Protein AF-A0A956TR78-F1 (afdb_monomer_lite)

Structure (mmCIF, N/CA/C/O backbone):
data_AF-A0A956TR78-F1
#
_entry.id   AF-A0A956TR78-F1
#
loop_
_atom_site.group_PDB
_atom_site.id
_atom_site.type_symbol
_atom_site.label_atom_id
_atom_site.label_alt_id
_atom_site.label_comp_id
_atom_site.label_asym_id
_atom_site.label_entity_id
_atom_site.label_seq_id
_atom_site.pdbx_PDB_ins_code
_atom_site.Cartn_x
_atom_site.Cartn_y
_atom_site.Cartn_z
_atom_site.occupancy
_atom_site.B_iso_or_equiv
_atom_site.auth_seq_id
_atom_site.auth_comp_id
_atom_site.auth_asym_id
_atom_site.auth_atom_id
_atom_site.pdbx_PDB_model_num
ATOM 1 N N . MET A 1 1 ? -18.959 -2.676 36.417 1.00 59.97 1 MET A N 1
ATOM 2 C CA . MET A 1 1 ? -19.472 -1.689 35.428 1.00 59.97 1 MET A CA 1
ATOM 3 C C . MET A 1 1 ? -18.372 -0.998 34.610 1.00 59.97 1 MET A C 1
ATOM 5 O O . MET A 1 1 ? -18.614 -0.745 33.436 1.00 59.97 1 MET A O 1
ATOM 9 N N . LEU A 1 2 ? -17.194 -0.691 35.175 1.00 63.00 2 LEU A N 1
ATOM 10 C CA . LEU A 1 2 ? -16.089 -0.029 34.453 1.00 63.00 2 LEU A CA 1
ATOM 11 C C . LEU A 1 2 ? -15.421 -0.924 33.387 1.00 63.00 2 LEU A C 1
ATOM 13 O O . LEU A 1 2 ? -15.267 -0.478 32.255 1.00 63.00 2 LEU A O 1
ATOM 17 N N . GLU A 1 3 ? -15.159 -2.201 33.689 1.00 69.31 3 GLU A N 1
ATOM 18 C CA . GLU A 1 3 ? -14.567 -3.161 32.729 1.00 69.31 3 GLU A CA 1
ATOM 19 C C . GLU A 1 3 ? -15.401 -3.336 31.450 1.00 69.31 3 GLU A C 1
ATOM 21 O O . GLU A 1 3 ? -14.857 -3.433 30.354 1.00 69.31 3 GLU A O 1
ATOM 26 N N . ASN A 1 4 ? -16.733 -3.282 31.562 1.00 82.69 4 ASN A N 1
ATOM 27 C CA . ASN A 1 4 ? -17.630 -3.379 30.407 1.00 82.69 4 ASN A CA 1
ATOM 28 C C . ASN A 1 4 ? -17.493 -2.149 29.483 1.00 82.69 4 ASN A C 1
ATOM 30 O O . ASN A 1 4 ? -17.451 -2.274 28.263 1.00 82.69 4 ASN A O 1
ATOM 34 N N . LYS A 1 5 ? -17.336 -0.942 30.050 1.00 84.56 5 LYS A N 1
ATOM 35 C CA . LYS A 1 5 ? -17.140 0.285 29.256 1.00 84.56 5 LYS A CA 1
ATOM 36 C C . LYS A 1 5 ? -15.792 0.297 28.539 1.00 84.56 5 LYS A C 1
ATOM 38 O O . LYS A 1 5 ? -15.740 0.670 27.368 1.00 84.56 5 LYS A O 1
ATOM 43 N N . GLU A 1 6 ? -14.721 -0.116 29.213 1.00 88.31 6 GLU A N 1
ATOM 44 C CA . GLU A 1 6 ? -13.397 -0.205 28.589 1.00 88.31 6 GLU A CA 1
ATOM 45 C C . GLU A 1 6 ? -13.379 -1.201 27.432 1.00 88.31 6 GLU A C 1
ATOM 47 O O . GLU A 1 6 ? -12.835 -0.904 26.365 1.00 88.31 6 GLU A O 1
ATOM 52 N N . GLN A 1 7 ? -14.014 -2.358 27.620 1.00 88.19 7 GLN A N 1
ATOM 53 C CA . GLN A 1 7 ? -14.110 -3.377 26.585 1.00 88.19 7 GLN A CA 1
ATOM 54 C C . GLN A 1 7 ? -14.875 -2.859 25.358 1.00 88.19 7 GLN A C 1
ATOM 56 O O . GLN A 1 7 ? -14.385 -2.967 24.232 1.00 88.19 7 GLN A O 1
ATOM 61 N N . ILE A 1 8 ? -16.005 -2.176 25.572 1.00 87.31 8 ILE A N 1
ATOM 62 C CA . ILE A 1 8 ? -16.785 -1.543 24.498 1.00 87.31 8 ILE A CA 1
ATOM 63 C C . ILE A 1 8 ? -15.944 -0.515 23.722 1.00 87.31 8 ILE A C 1
ATOM 65 O O . ILE A 1 8 ? -16.031 -0.439 22.493 1.00 87.31 8 ILE A O 1
ATOM 69 N N . ILE A 1 9 ? -15.125 0.291 24.405 1.00 90.44 9 ILE A N 1
ATOM 70 C CA . ILE A 1 9 ? -14.262 1.286 23.747 1.00 90.44 9 ILE A CA 1
ATOM 71 C C . ILE A 1 9 ? -13.189 0.597 22.903 1.00 90.44 9 ILE A C 1
ATOM 73 O O . ILE A 1 9 ? -13.014 0.958 21.736 1.00 90.44 9 ILE A O 1
ATOM 77 N N . LYS A 1 10 ? -12.506 -0.410 23.457 1.00 91.00 10 LYS A N 1
ATOM 78 C CA . LYS A 1 10 ? -11.483 -1.183 22.737 1.00 91.00 10 LYS A CA 1
ATOM 79 C C . LYS A 1 10 ? -12.060 -1.826 21.478 1.00 91.00 10 LYS A C 1
ATOM 81 O O . LYS A 1 10 ? -11.452 -1.751 20.411 1.00 91.00 10 LYS A O 1
ATOM 86 N N . GLU A 1 11 ? -13.259 -2.390 21.567 1.00 90.38 11 GLU A N 1
ATOM 87 C CA . GLU A 1 11 ? -13.940 -2.998 20.423 1.00 90.38 11 GLU A CA 1
ATOM 88 C C . GLU A 1 11 ? -14.313 -1.972 19.351 1.00 90.38 11 GLU A C 1
ATOM 90 O O . GLU A 1 11 ? -14.067 -2.205 18.163 1.00 90.38 11 GLU A O 1
ATOM 95 N N . LYS A 1 12 ? -14.845 -0.809 19.745 1.00 89.19 12 LYS A N 1
ATOM 96 C CA . LYS A 1 12 ? -15.147 0.283 18.806 1.00 89.19 12 LYS A CA 1
ATOM 97 C C . LYS A 1 12 ? -13.891 0.805 18.110 1.00 89.19 12 LYS A C 1
ATOM 99 O O . LYS A 1 12 ? -13.907 0.973 16.892 1.00 89.19 12 LYS A O 1
ATOM 104 N N . GLN A 1 13 ? -12.795 1.003 18.843 1.00 92.25 13 GLN A N 1
ATOM 105 C CA . GLN A 1 13 ? -11.513 1.408 18.260 1.00 92.25 13 GLN A CA 1
ATOM 106 C C . GLN A 1 13 ? -10.968 0.347 17.302 1.00 92.25 13 GLN A C 1
ATOM 108 O O . GLN A 1 13 ? -10.538 0.676 16.199 1.00 92.25 13 GLN A O 1
ATOM 113 N N . ALA A 1 14 ? -11.038 -0.932 17.672 1.00 91.75 14 ALA A N 1
ATOM 114 C CA . ALA A 1 14 ? -10.599 -2.016 16.804 1.00 91.75 14 ALA A CA 1
ATOM 115 C C . ALA A 1 14 ? -11.418 -2.069 15.504 1.00 91.75 14 ALA A C 1
ATOM 117 O O . ALA A 1 14 ? -10.843 -2.262 14.433 1.00 91.75 14 ALA A O 1
ATOM 118 N N . ARG A 1 15 ? -12.740 -1.858 15.570 1.00 92.50 15 ARG A N 1
ATOM 119 C CA . ARG A 1 15 ? -13.599 -1.751 14.378 1.00 92.50 15 ARG A CA 1
ATOM 120 C C . ARG A 1 15 ? -13.218 -0.553 13.511 1.00 92.50 15 ARG A C 1
ATOM 122 O O . ARG A 1 15 ? -13.063 -0.719 12.308 1.00 92.50 15 ARG A O 1
ATOM 129 N N . LEU A 1 16 ? -12.991 0.613 14.113 1.00 92.69 16 LEU A N 1
ATOM 130 C CA . LEU A 1 16 ? -12.549 1.811 13.396 1.00 92.69 16 LEU A CA 1
ATOM 131 C C . LEU A 1 16 ? -11.215 1.583 12.669 1.00 92.69 16 LEU A C 1
ATOM 133 O O . LEU A 1 16 ? -11.079 1.901 11.490 1.00 92.69 16 LEU A O 1
ATOM 137 N N . VAL A 1 17 ? -10.237 0.974 13.345 1.00 91.81 17 VAL A N 1
ATOM 138 C CA . VAL A 1 17 ? -8.937 0.635 12.747 1.00 91.81 17 VAL A CA 1
ATOM 139 C C . VAL A 1 17 ? -9.111 -0.327 11.573 1.00 91.81 17 VAL A C 1
ATOM 141 O O . VAL A 1 17 ? -8.447 -0.176 10.549 1.00 91.81 17 VAL A O 1
ATOM 144 N N . ARG A 1 18 ? -10.013 -1.307 11.676 1.00 90.94 18 ARG A N 1
ATOM 145 C CA . ARG A 1 18 ? -10.289 -2.217 10.561 1.00 90.94 18 ARG A CA 1
ATOM 146 C C . ARG A 1 18 ? -11.003 -1.528 9.397 1.00 90.94 18 ARG A C 1
ATOM 148 O O . ARG A 1 18 ? -10.616 -1.783 8.259 1.00 90.94 18 ARG A O 1
ATOM 155 N N . ALA A 1 19 ? -11.942 -0.619 9.653 1.00 90.69 19 ALA A N 1
ATOM 156 C CA . ALA A 1 19 ? -12.564 0.194 8.608 1.00 90.69 19 ALA A CA 1
ATOM 157 C C . ALA A 1 19 ? -11.511 1.016 7.841 1.00 90.69 19 ALA A C 1
ATOM 159 O O . ALA A 1 19 ? -11.426 0.952 6.615 1.00 90.69 19 ALA A O 1
ATOM 160 N N . LEU A 1 20 ? -10.598 1.676 8.561 1.00 90.31 20 LEU A N 1
ATOM 161 C CA . LEU A 1 20 ? -9.520 2.472 7.963 1.00 90.31 20 LEU A CA 1
ATOM 162 C C . LEU A 1 20 ? -8.484 1.634 7.196 1.00 90.31 20 LEU A C 1
ATOM 164 O O . LEU A 1 20 ? -8.011 2.037 6.135 1.00 90.31 20 LEU A O 1
ATOM 168 N N . LEU A 1 21 ? -8.079 0.482 7.731 1.00 87.81 21 LEU A N 1
ATOM 169 C CA . LEU A 1 21 ? -6.957 -0.273 7.166 1.00 87.81 21 LEU A CA 1
ATOM 170 C C . LEU A 1 21 ? -7.381 -1.333 6.161 1.00 87.81 21 LEU A C 1
ATOM 172 O O . LEU A 1 21 ? -6.666 -1.564 5.190 1.00 87.81 21 LEU A O 1
ATOM 176 N N . LYS A 1 22 ? -8.516 -1.989 6.391 1.00 86.12 22 LYS A N 1
ATOM 177 C CA . LYS A 1 22 ? -8.995 -3.118 5.584 1.00 86.12 22 LYS A CA 1
ATOM 178 C C . LYS A 1 22 ? -10.204 -2.768 4.728 1.00 86.12 22 LYS A C 1
ATOM 180 O O . LYS A 1 22 ? -10.558 -3.557 3.862 1.00 86.12 22 LYS A O 1
ATOM 185 N N . GLY A 1 23 ? -10.817 -1.608 4.959 1.00 86.06 23 GLY A N 1
ATOM 186 C CA . GLY A 1 23 ? -12.066 -1.249 4.305 1.00 86.06 23 GLY A CA 1
ATOM 187 C C . GLY A 1 23 ? -13.265 -2.047 4.778 1.00 86.06 23 GLY A C 1
ATOM 188 O O . GLY A 1 23 ? -14.167 -2.285 3.986 1.00 86.06 23 GLY A O 1
ATOM 189 N N . GLU A 1 24 ? -13.243 -2.489 6.036 1.00 90.00 24 GLU A N 1
ATOM 190 C CA . GLU A 1 24 ? -14.443 -3.012 6.692 1.00 90.00 24 GLU A CA 1
ATOM 191 C C . GLU A 1 24 ? -15.491 -1.898 6.874 1.00 90.00 24 GLU A C 1
ATOM 193 O O . GLU A 1 24 ? -15.191 -0.713 6.728 1.00 90.00 24 GLU A O 1
ATOM 198 N N . GLU A 1 25 ? -16.719 -2.295 7.202 1.00 90.88 25 GLU A N 1
ATOM 199 C CA . GLU A 1 25 ? -17.840 -1.383 7.434 1.00 90.88 25 GLU A CA 1
ATOM 200 C C . GLU A 1 25 ? -17.520 -0.330 8.508 1.00 90.88 25 GLU A C 1
ATOM 202 O O . GLU A 1 25 ? -16.954 -0.635 9.570 1.00 90.88 25 GLU A O 1
ATOM 207 N N . THR A 1 26 ? -17.921 0.913 8.247 1.00 91.19 26 THR A N 1
ATOM 208 C CA . THR A 1 26 ? -17.793 2.016 9.195 1.00 91.19 26 THR A CA 1
ATOM 209 C C . THR A 1 26 ? -18.580 1.722 10.475 1.00 91.19 26 THR A C 1
ATOM 211 O O . THR A 1 26 ? -19.757 1.356 10.431 1.00 91.19 26 THR A O 1
ATOM 214 N N . PRO A 1 27 ? -17.971 1.869 11.664 1.00 91.31 27 PRO A N 1
ATOM 215 C CA . PRO A 1 27 ? -18.697 1.664 12.909 1.00 91.31 27 PRO A CA 1
ATOM 216 C C . PRO A 1 27 ? -19.811 2.705 13.078 1.00 91.31 27 PRO A C 1
ATOM 218 O O . PRO A 1 27 ? -19.618 3.885 12.797 1.00 91.31 27 PRO A O 1
ATOM 221 N N . LYS A 1 28 ? -20.955 2.290 13.635 1.00 90.00 28 LYS A N 1
ATOM 222 C CA . LYS A 1 28 ? -22.078 3.193 13.938 1.00 90.00 28 LYS A CA 1
ATOM 223 C C . LYS A 1 28 ? -21.612 4.433 14.716 1.00 90.00 28 LYS A C 1
ATOM 225 O O . LYS A 1 28 ? -20.957 4.301 15.753 1.00 90.00 28 LYS A O 1
ATOM 230 N N . GLY A 1 29 ? -22.027 5.610 14.249 1.00 90.38 29 GLY A N 1
ATOM 231 C CA . GLY A 1 29 ? -21.691 6.905 14.851 1.00 90.38 29 GLY A CA 1
ATOM 232 C C . GLY A 1 29 ? -20.431 7.565 14.284 1.00 90.38 29 GLY A C 1
ATOM 233 O O . GLY A 1 29 ? -20.066 8.635 14.759 1.00 90.38 29 GLY A O 1
ATOM 234 N N . PHE A 1 30 ? -19.783 6.953 13.291 1.00 91.19 30 PHE A N 1
ATOM 235 C CA . PHE A 1 30 ? -18.741 7.581 12.481 1.00 91.19 30 PHE A CA 1
ATOM 236 C C . PHE A 1 30 ? -19.300 7.955 11.105 1.00 91.19 30 PHE A C 1
ATOM 238 O O . PHE A 1 30 ? -20.217 7.305 10.611 1.00 91.19 30 PHE A O 1
ATOM 245 N N . ASP A 1 31 ? -18.749 9.013 10.514 1.00 94.19 31 ASP A N 1
ATOM 246 C CA . ASP A 1 31 ? -19.099 9.477 9.171 1.00 94.19 31 ASP A CA 1
ATOM 247 C C . ASP A 1 31 ? -18.316 8.692 8.109 1.00 94.19 31 ASP A C 1
ATOM 249 O O . ASP A 1 31 ? -17.082 8.725 8.089 1.00 94.19 31 ASP A O 1
ATOM 253 N N . ASP A 1 32 ? -19.040 8.017 7.216 1.00 93.62 32 ASP A N 1
ATOM 254 C CA . ASP A 1 32 ? -18.484 7.251 6.097 1.00 93.62 32 ASP A CA 1
ATOM 255 C C . ASP A 1 32 ? -17.560 8.098 5.218 1.00 93.62 32 ASP A C 1
ATOM 257 O O . ASP A 1 32 ? -16.457 7.668 4.869 1.00 93.62 32 ASP A O 1
ATOM 261 N N . SER A 1 33 ? -17.958 9.340 4.927 1.00 94.25 33 SER A N 1
ATOM 262 C CA . SER A 1 33 ? -17.193 10.234 4.052 1.00 94.25 33 SER A CA 1
ATOM 263 C C . SER A 1 33 ? -15.845 10.598 4.676 1.00 94.25 33 SER A C 1
ATOM 265 O O . SER A 1 33 ? -14.810 10.604 4.001 1.00 94.25 33 SER A O 1
ATOM 267 N N . ALA A 1 34 ? -15.831 10.850 5.987 1.00 94.25 34 ALA A N 1
ATOM 268 C CA . ALA A 1 34 ? -14.610 11.122 6.737 1.00 94.25 34 ALA A CA 1
ATOM 269 C C . ALA A 1 34 ? -13.675 9.900 6.790 1.00 94.25 34 ALA A C 1
ATOM 271 O O . ALA A 1 34 ? -12.455 10.048 6.647 1.00 94.25 34 ALA A O 1
ATOM 272 N N . ILE A 1 35 ? -14.221 8.690 6.955 1.00 93.38 35 ILE A N 1
ATOM 273 C CA . ILE A 1 35 ? -13.435 7.448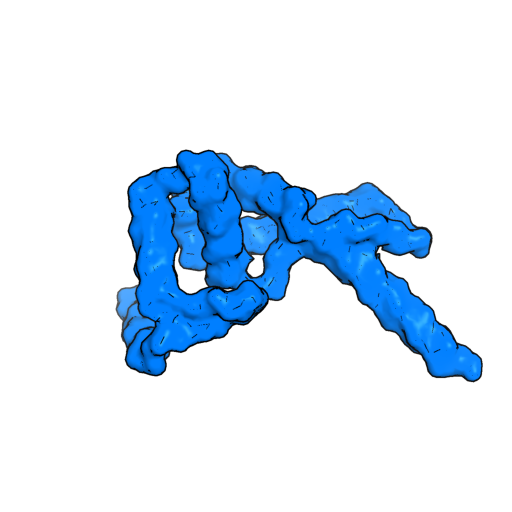 6.926 1.00 93.38 35 ILE A CA 1
ATOM 274 C C . ILE A 1 35 ? -12.812 7.235 5.548 1.00 93.38 35 ILE A C 1
ATOM 276 O O . ILE A 1 35 ? -11.610 6.969 5.459 1.00 93.38 35 ILE A O 1
ATOM 280 N N . ASP A 1 36 ? -13.568 7.421 4.472 1.00 91.62 36 ASP A N 1
ATOM 281 C CA . ASP A 1 36 ? -13.046 7.274 3.115 1.00 91.62 36 ASP A CA 1
ATOM 282 C C . ASP A 1 36 ? -11.968 8.313 2.785 1.00 91.62 36 ASP A C 1
ATOM 284 O O . ASP A 1 36 ? -10.925 7.969 2.211 1.00 91.62 36 ASP A O 1
ATOM 288 N N . ALA A 1 37 ? -12.139 9.563 3.217 1.00 94.19 37 ALA A N 1
ATOM 289 C CA . ALA A 1 37 ? -11.109 10.593 3.089 1.00 94.19 37 ALA A CA 1
ATOM 290 C C . ALA A 1 37 ? -9.821 10.219 3.851 1.00 94.19 37 ALA A C 1
ATOM 292 O O . ALA A 1 37 ? -8.702 10.384 3.339 1.00 94.19 37 ALA A O 1
ATOM 293 N N . ALA A 1 38 ? -9.956 9.657 5.056 1.00 93.81 38 ALA A N 1
ATOM 294 C CA . ALA A 1 38 ? -8.824 9.179 5.843 1.00 93.81 38 ALA A CA 1
ATOM 295 C C . ALA A 1 38 ? -8.111 7.997 5.161 1.00 93.81 38 ALA A C 1
ATOM 297 O O . ALA A 1 38 ? -6.876 7.972 5.105 1.00 93.81 38 ALA A O 1
ATOM 298 N N . ARG A 1 39 ? -8.859 7.058 4.567 1.00 92.50 39 ARG A N 1
ATOM 299 C CA . ARG A 1 39 ? -8.310 5.927 3.796 1.00 92.50 39 ARG A CA 1
ATOM 300 C C . ARG A 1 39 ? -7.500 6.394 2.592 1.00 92.50 39 ARG A C 1
ATOM 302 O O . ARG A 1 39 ? -6.383 5.917 2.385 1.00 92.50 39 ARG A O 1
ATOM 309 N N . GLN A 1 40 ? -8.021 7.356 1.832 1.00 92.44 40 GLN A N 1
ATOM 310 C CA . GLN A 1 40 ? -7.315 7.944 0.689 1.00 92.44 40 GLN A CA 1
ATOM 311 C C . GLN A 1 40 ? -6.027 8.647 1.127 1.00 92.44 40 GLN A C 1
ATOM 313 O O . GLN A 1 40 ? -4.961 8.452 0.540 1.00 92.44 40 GLN A O 1
ATOM 318 N N . THR A 1 41 ? -6.097 9.427 2.206 1.00 94.12 41 THR A N 1
ATOM 319 C CA . THR A 1 41 ? -4.930 10.119 2.769 1.00 94.12 41 THR A CA 1
ATOM 320 C C . THR A 1 41 ? -3.858 9.131 3.223 1.00 94.12 41 THR A C 1
ATOM 322 O O . THR A 1 41 ? -2.669 9.322 2.942 1.00 94.12 41 THR A O 1
ATOM 325 N N . LEU A 1 42 ? -4.262 8.039 3.877 1.00 92.69 42 LEU A N 1
ATOM 326 C CA . LEU A 1 42 ? -3.350 6.977 4.279 1.00 92.69 42 LEU A CA 1
ATOM 327 C C . LEU A 1 42 ? -2.702 6.310 3.060 1.00 92.69 42 LEU A C 1
ATOM 329 O O . LEU A 1 42 ? -1.476 6.198 3.027 1.00 92.69 42 LEU A O 1
ATOM 333 N N . ALA A 1 43 ? -3.484 5.934 2.045 1.00 93.88 43 ALA A N 1
ATOM 334 C CA . ALA A 1 43 ? -2.970 5.333 0.814 1.00 93.88 43 ALA A CA 1
ATOM 335 C C . ALA A 1 43 ? -1.923 6.234 0.138 1.00 93.88 43 ALA A C 1
ATOM 337 O O . ALA A 1 43 ? -0.813 5.780 -0.139 1.00 93.88 43 ALA A O 1
ATOM 338 N N . ARG A 1 44 ? -2.205 7.535 0.002 1.00 94.75 44 ARG A N 1
ATOM 339 C CA . ARG A 1 44 ? -1.258 8.544 -0.509 1.00 94.75 44 ARG A CA 1
ATOM 340 C C . ARG A 1 44 ? 0.027 8.615 0.315 1.00 94.75 44 ARG A C 1
ATOM 342 O O . ARG A 1 44 ? 1.129 8.687 -0.231 1.00 94.75 44 ARG A O 1
ATOM 349 N N . LYS A 1 45 ? -0.078 8.597 1.648 1.00 93.88 45 LYS A N 1
ATOM 350 C CA . LYS A 1 45 ? 1.092 8.620 2.544 1.00 93.88 45 LYS A CA 1
ATOM 351 C C . LYS A 1 45 ? 1.950 7.365 2.377 1.00 93.88 45 LYS A C 1
ATOM 353 O O . LYS A 1 45 ? 3.176 7.475 2.318 1.00 93.88 45 LYS A O 1
ATOM 358 N N . ARG A 1 46 ? 1.321 6.189 2.284 1.00 93.88 46 ARG A N 1
ATOM 359 C CA . ARG A 1 46 ? 2.013 4.910 2.060 1.00 93.88 46 ARG A CA 1
ATOM 360 C C . ARG A 1 46 ? 2.662 4.864 0.682 1.00 93.88 46 ARG A C 1
ATOM 362 O O . ARG A 1 46 ? 3.835 4.524 0.601 1.00 93.88 46 ARG A O 1
ATOM 369 N N . SER A 1 47 ? 1.960 5.329 -0.345 1.00 95.50 47 SER A N 1
ATOM 370 C CA . SER A 1 47 ? 2.449 5.459 -1.719 1.00 95.50 47 SER A CA 1
ATOM 371 C C . SER A 1 47 ? 3.750 6.273 -1.781 1.00 95.50 47 SER A C 1
ATOM 373 O O . SER A 1 47 ? 4.772 5.790 -2.259 1.00 95.50 47 SER A O 1
ATOM 375 N N . ARG A 1 48 ? 3.787 7.460 -1.156 1.00 95.50 48 ARG A N 1
ATOM 376 C CA . ARG A 1 48 ? 5.011 8.289 -1.075 1.00 95.50 48 ARG A CA 1
ATOM 377 C C . ARG A 1 48 ? 6.144 7.658 -0.264 1.00 95.50 48 ARG A C 1
ATOM 379 O O . ARG A 1 48 ? 7.314 7.969 -0.482 1.00 95.50 48 ARG A O 1
ATOM 386 N N . ALA A 1 49 ? 5.829 6.849 0.745 1.00 94.88 49 ALA A N 1
ATOM 387 C CA . ALA A 1 49 ? 6.849 6.144 1.518 1.00 94.88 49 ALA A CA 1
ATOM 388 C C . ALA A 1 49 ? 7.440 4.970 0.719 1.00 94.88 49 ALA A C 1
ATOM 390 O O . ALA A 1 49 ? 8.658 4.787 0.714 1.00 94.88 49 ALA A O 1
ATOM 391 N N . ALA A 1 50 ? 6.587 4.218 0.021 1.00 94.88 50 ALA A N 1
ATOM 392 C CA . ALA A 1 50 ? 6.980 3.127 -0.858 1.00 94.88 50 ALA A CA 1
ATOM 393 C C . ALA A 1 50 ? 7.826 3.639 -2.031 1.00 94.88 50 ALA A C 1
ATOM 395 O O . ALA A 1 50 ? 8.913 3.113 -2.229 1.00 94.88 50 ALA A O 1
ATOM 396 N N . ALA A 1 51 ? 7.422 4.723 -2.701 1.00 95.94 51 ALA A N 1
ATOM 397 C CA . ALA A 1 51 ? 8.176 5.330 -3.804 1.00 95.94 51 ALA A CA 1
ATOM 398 C C . ALA A 1 51 ? 9.610 5.725 -3.422 1.00 95.94 51 ALA A C 1
ATOM 400 O O . ALA A 1 51 ? 10.551 5.471 -4.163 1.00 95.94 51 ALA A O 1
ATOM 401 N N . ARG A 1 52 ? 9.809 6.263 -2.210 1.00 94.94 52 ARG A N 1
ATOM 402 C CA . ARG A 1 52 ? 11.153 6.575 -1.687 1.00 94.94 52 ARG A CA 1
ATOM 403 C C . ARG A 1 52 ? 12.031 5.344 -1.456 1.00 94.94 52 ARG A C 1
ATOM 405 O O . ARG A 1 52 ? 13.242 5.473 -1.338 1.00 94.94 52 ARG A O 1
ATOM 412 N N . THR A 1 53 ? 11.416 4.177 -1.313 1.00 95.00 53 THR A N 1
ATOM 413 C CA . THR A 1 53 ? 12.098 2.908 -1.032 1.00 95.00 53 THR A CA 1
ATOM 414 C C . THR A 1 53 ? 12.260 2.053 -2.294 1.00 95.00 53 THR A C 1
ATOM 416 O O . THR A 1 53 ? 13.188 1.253 -2.357 1.00 95.00 53 THR A O 1
ATOM 419 N N . TRP A 1 54 ? 11.368 2.234 -3.272 1.00 96.81 54 TRP A N 1
ATOM 420 C CA . TRP A 1 54 ? 11.237 1.464 -4.510 1.00 96.81 54 TRP A CA 1
ATOM 421 C C . TRP A 1 54 ? 11.170 2.411 -5.720 1.00 96.81 54 TRP A C 1
ATOM 423 O O . TRP A 1 54 ? 10.104 2.559 -6.325 1.00 96.81 54 TRP A O 1
ATOM 433 N N . PRO A 1 55 ? 12.252 3.147 -6.019 1.00 96.69 55 PRO A N 1
ATOM 434 C CA . PRO A 1 55 ? 12.250 4.142 -7.085 1.00 96.69 55 PRO A CA 1
ATOM 435 C C . PRO A 1 55 ? 11.871 3.566 -8.454 1.00 96.69 55 PRO A C 1
ATOM 437 O O . PRO A 1 55 ? 11.099 4.209 -9.160 1.00 96.69 55 PRO A O 1
ATOM 440 N N . ALA A 1 56 ? 12.332 2.365 -8.825 1.00 96.38 56 ALA A N 1
ATOM 441 C CA . ALA A 1 56 ? 11.996 1.797 -10.137 1.00 96.38 56 ALA A CA 1
ATOM 442 C C . ALA A 1 56 ? 10.514 1.390 -10.215 1.00 96.38 56 ALA A C 1
ATOM 444 O O . ALA A 1 56 ? 9.834 1.656 -11.207 1.00 96.38 56 ALA A O 1
ATOM 445 N N . LEU A 1 57 ? 9.968 0.814 -9.138 1.00 96.31 57 LEU A N 1
ATOM 446 C CA . LEU A 1 57 ? 8.544 0.469 -9.032 1.00 96.31 57 LEU A CA 1
ATOM 447 C C . LEU A 1 57 ? 7.610 1.687 -9.160 1.00 96.31 57 LEU A C 1
ATOM 449 O O . LEU A 1 57 ? 6.453 1.549 -9.565 1.00 96.31 57 LEU A O 1
ATOM 453 N N . PHE A 1 58 ? 8.106 2.880 -8.829 1.00 97.38 58 PHE A N 1
ATOM 454 C CA . PHE A 1 58 ? 7.369 4.143 -8.908 1.00 97.38 58 PHE A CA 1
ATOM 455 C C . PHE A 1 58 ? 7.877 5.100 -9.996 1.00 97.38 58 PHE A C 1
ATOM 457 O O . PHE A 1 58 ? 7.525 6.276 -9.968 1.00 97.38 58 PHE A O 1
ATOM 464 N N . ALA A 1 59 ? 8.666 4.610 -10.956 1.00 94.38 59 ALA A N 1
ATOM 465 C CA . ALA A 1 59 ? 9.181 5.431 -12.050 1.00 94.38 59 ALA A CA 1
ATOM 466 C C . ALA A 1 59 ? 8.077 5.894 -13.019 1.00 94.38 59 ALA A C 1
ATOM 468 O O . ALA A 1 59 ? 8.169 6.981 -13.588 1.00 94.38 59 ALA A O 1
ATOM 469 N N . ASP A 1 60 ? 7.011 5.101 -13.177 1.00 93.00 60 ASP A N 1
ATOM 470 C CA . ASP A 1 60 ? 5.891 5.453 -14.048 1.00 93.00 60 ASP A CA 1
ATOM 471 C C . ASP A 1 60 ? 5.011 6.533 -13.403 1.00 93.00 60 ASP A C 1
ATOM 473 O O . ASP A 1 60 ? 4.650 6.450 -12.224 1.00 93.00 60 ASP A O 1
ATOM 477 N N . SER A 1 61 ? 4.544 7.494 -14.205 1.00 90.69 61 SER A N 1
ATOM 478 C CA . SER A 1 61 ? 3.627 8.557 -13.756 1.00 90.69 61 SER A CA 1
ATOM 479 C C . SER A 1 61 ? 2.350 8.016 -13.097 1.00 90.69 61 SER A C 1
ATOM 481 O O . SER A 1 61 ? 1.822 8.616 -12.161 1.00 90.69 61 SER A O 1
ATOM 483 N N . ASN A 1 62 ? 1.894 6.837 -13.527 1.00 94.31 62 ASN A N 1
ATOM 484 C CA . ASN A 1 62 ? 0.681 6.192 -13.028 1.00 94.31 62 ASN A CA 1
ATOM 485 C C . ASN A 1 62 ? 0.922 5.286 -11.804 1.00 94.31 62 ASN A C 1
ATOM 487 O O . ASN A 1 62 ? -0.033 4.726 -11.261 1.00 94.31 62 ASN A O 1
ATOM 491 N N . SER A 1 63 ? 2.165 5.100 -11.338 1.00 95.19 63 SER A N 1
ATOM 492 C CA . SER A 1 63 ? 2.461 4.170 -10.235 1.00 95.19 63 SER A CA 1
ATOM 493 C C . SER A 1 63 ? 1.792 4.568 -8.921 1.00 95.19 63 SER A C 1
ATOM 495 O O . SER A 1 63 ? 1.296 3.704 -8.195 1.00 95.19 63 SER A O 1
ATOM 497 N N . HIS A 1 64 ? 1.708 5.868 -8.626 1.00 96.19 64 HIS A N 1
ATOM 498 C CA . HIS A 1 64 ? 1.016 6.353 -7.431 1.00 96.19 64 HIS A CA 1
ATOM 499 C C . HIS A 1 64 ? -0.482 6.035 -7.463 1.00 96.19 64 HIS A C 1
ATOM 501 O O . HIS A 1 64 ? -1.020 5.529 -6.476 1.00 96.19 64 HIS A O 1
ATOM 507 N N . GLU A 1 65 ? -1.133 6.252 -8.606 1.00 95.75 65 GLU A N 1
ATOM 508 C CA . GLU A 1 65 ? -2.547 5.934 -8.800 1.00 95.75 65 GLU A CA 1
ATOM 509 C C . GLU A 1 65 ? -2.799 4.422 -8.717 1.00 95.75 65 GLU A C 1
ATOM 511 O O . GLU A 1 65 ? -3.712 3.973 -8.018 1.00 95.75 65 GLU A O 1
ATOM 516 N N . ARG A 1 66 ? -1.945 3.612 -9.358 1.00 95.50 66 ARG A N 1
ATOM 517 C CA . ARG A 1 66 ? -2.005 2.143 -9.276 1.00 95.50 66 ARG A CA 1
ATOM 518 C C . ARG A 1 66 ? -1.850 1.653 -7.838 1.00 95.50 66 ARG A C 1
ATOM 520 O O . ARG A 1 66 ? -2.563 0.734 -7.432 1.00 95.50 66 ARG A O 1
ATOM 527 N N . PHE A 1 67 ? -0.968 2.272 -7.053 1.00 96.06 67 PHE A N 1
ATOM 528 C CA . PHE A 1 67 ? -0.805 1.949 -5.637 1.00 96.06 67 PHE A CA 1
ATOM 529 C C . PHE A 1 67 ? -2.058 2.301 -4.826 1.00 96.06 67 PHE A C 1
ATOM 531 O O . PHE A 1 67 ? -2.520 1.499 -4.015 1.00 96.06 67 PHE A O 1
ATOM 538 N N . GLU A 1 68 ? -2.660 3.468 -5.062 1.00 94.69 68 GLU A N 1
ATOM 539 C CA . GLU A 1 68 ? -3.909 3.864 -4.402 1.00 94.69 68 GLU A CA 1
ATOM 540 C C . GLU A 1 68 ? -5.078 2.940 -4.780 1.00 94.69 68 GLU A C 1
ATOM 542 O O . GLU A 1 68 ? -5.856 2.537 -3.913 1.00 94.69 68 GLU A O 1
ATOM 547 N N . ALA A 1 69 ? -5.182 2.530 -6.048 1.00 93.25 69 ALA A N 1
ATOM 548 C CA . ALA A 1 69 ? -6.150 1.529 -6.499 1.00 93.25 69 ALA A CA 1
ATOM 549 C C . ALA A 1 69 ? -5.925 0.162 -5.831 1.00 93.25 69 ALA A C 1
ATOM 551 O O . ALA A 1 69 ? -6.881 -0.482 -5.391 1.00 93.25 69 ALA A O 1
ATOM 552 N N . TYR A 1 70 ? -4.666 -0.258 -5.686 1.00 93.56 70 TYR A N 1
ATOM 553 C CA . TYR A 1 70 ? -4.296 -1.450 -4.926 1.00 93.56 70 TYR A CA 1
ATOM 554 C C . TYR A 1 70 ? -4.749 -1.352 -3.456 1.00 93.56 70 TYR A C 1
ATOM 556 O O . TYR A 1 70 ? -5.401 -2.274 -2.959 1.00 93.56 70 TYR A O 1
ATOM 564 N N . CYS A 1 71 ? -4.503 -0.223 -2.779 1.00 92.75 71 CYS A N 1
ATOM 565 C CA . CYS A 1 71 ? -4.961 0.001 -1.403 1.00 92.75 71 CYS A CA 1
ATOM 566 C C . CYS A 1 71 ? -6.488 0.003 -1.273 1.00 92.75 71 CYS A C 1
ATOM 568 O O . CYS A 1 71 ? -7.012 -0.506 -0.285 1.00 92.75 71 CYS A O 1
ATOM 570 N N . ARG A 1 72 ? -7.221 0.532 -2.262 1.00 89.06 72 ARG A N 1
ATOM 571 C CA . ARG A 1 72 ? -8.691 0.464 -2.273 1.00 89.06 72 ARG A CA 1
ATOM 572 C C . ARG A 1 72 ? -9.191 -0.980 -2.333 1.00 89.06 72 ARG A C 1
ATOM 574 O O . ARG A 1 72 ? -10.099 -1.328 -1.587 1.00 89.06 72 ARG A O 1
ATOM 581 N N . LYS A 1 73 ? -8.566 -1.828 -3.158 1.00 89.12 73 LYS A N 1
ATOM 582 C CA . LYS A 1 73 ? -8.955 -3.241 -3.328 1.00 89.12 73 LYS A CA 1
ATOM 583 C C . LYS A 1 73 ? -8.545 -4.150 -2.163 1.00 89.12 73 LYS A C 1
ATOM 585 O O . LYS A 1 73 ? -9.219 -5.141 -1.904 1.00 89.12 73 LYS A O 1
ATOM 590 N N . ARG A 1 74 ? -7.401 -3.893 -1.521 1.00 86.25 74 ARG A N 1
ATOM 591 C CA . ARG A 1 74 ? -6.778 -4.821 -0.549 1.00 86.25 74 ARG A CA 1
ATOM 592 C C . ARG A 1 74 ? -6.691 -4.276 0.877 1.00 86.25 74 ARG A C 1
ATOM 594 O O . ARG A 1 74 ? -6.280 -5.012 1.773 1.00 86.25 74 ARG A O 1
ATOM 601 N N . GLY A 1 75 ? -7.058 -3.016 1.081 1.00 84.00 75 GLY A N 1
ATOM 602 C CA . GLY A 1 75 ? -6.702 -2.268 2.278 1.00 84.00 75 GLY A CA 1
ATOM 603 C C . GLY A 1 75 ? -5.299 -1.664 2.179 1.00 84.00 75 GLY A C 1
ATOM 604 O O . GLY A 1 75 ? -4.451 -2.115 1.404 1.00 84.00 75 GLY A O 1
ATOM 605 N N . ALA A 1 76 ? -5.045 -0.617 2.962 1.00 76.88 76 ALA A N 1
ATOM 606 C CA . ALA A 1 76 ? -3.736 0.020 3.010 1.00 76.88 76 ALA A CA 1
ATOM 607 C C . ALA A 1 76 ? -2.749 -0.877 3.781 1.00 76.88 76 ALA A C 1
ATOM 609 O O . ALA A 1 76 ? -2.981 -1.170 4.959 1.00 76.88 76 ALA A O 1
ATOM 610 N N . PRO A 1 77 ? -1.631 -1.309 3.170 1.00 73.81 77 PRO A N 1
ATOM 611 C CA . PRO A 1 77 ? -0.619 -2.056 3.897 1.00 73.81 77 PRO A CA 1
ATOM 612 C C . PRO A 1 77 ? 0.030 -1.156 4.963 1.00 73.81 77 PRO A C 1
ATOM 614 O O . PRO A 1 77 ? 0.400 -0.008 4.716 1.00 73.81 77 PRO A O 1
ATOM 617 N N . VAL A 1 78 ? 0.147 -1.680 6.182 1.00 72.94 78 VAL A N 1
ATOM 618 C CA . VAL A 1 78 ? 0.752 -1.002 7.347 1.00 72.94 78 VAL A CA 1
ATOM 619 C C . VAL A 1 78 ? 1.974 -1.762 7.859 1.00 72.94 78 VAL A C 1
ATOM 621 O O . VAL A 1 78 ? 2.238 -1.837 9.052 1.00 72.94 78 VAL A O 1
ATOM 624 N N . THR A 1 79 ? 2.732 -2.350 6.937 1.00 77.38 79 THR A N 1
ATOM 625 C CA . THR A 1 79 ? 3.819 -3.297 7.236 1.00 77.38 79 THR A CA 1
ATOM 626 C C . THR A 1 79 ? 5.228 -2.699 7.126 1.00 77.38 79 THR A C 1
ATOM 628 O O . THR A 1 79 ? 6.224 -3.377 7.350 1.00 77.38 79 THR A O 1
ATOM 631 N N . GLY A 1 80 ? 5.317 -1.408 6.795 1.00 86.88 80 GLY A N 1
ATOM 632 C CA . GLY A 1 80 ? 6.574 -0.695 6.514 1.00 86.88 80 GLY A CA 1
ATOM 633 C C . GLY A 1 80 ? 6.858 -0.575 5.011 1.00 86.88 80 GLY A C 1
ATOM 634 O O . GLY A 1 80 ? 6.476 -1.439 4.234 1.00 86.88 80 GLY A O 1
ATOM 635 N N . ALA A 1 81 ? 7.509 0.514 4.587 1.00 90.50 81 ALA A N 1
ATO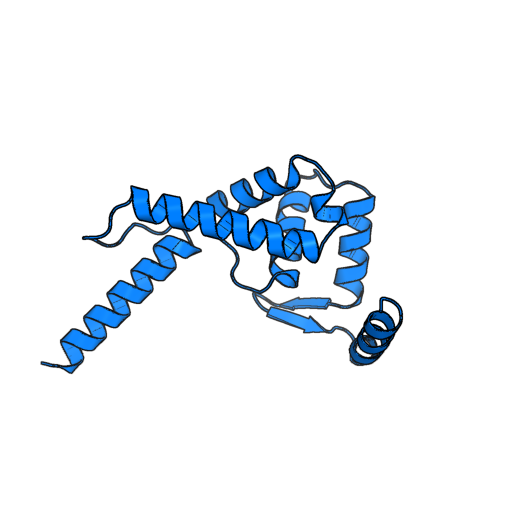M 636 C CA . ALA A 1 81 ? 7.617 0.885 3.167 1.00 90.50 81 ALA A CA 1
ATOM 637 C C . ALA A 1 81 ? 8.289 -0.182 2.276 1.00 90.50 81 ALA A C 1
ATOM 639 O O . ALA A 1 81 ? 7.897 -0.355 1.124 1.00 90.50 81 ALA A O 1
ATOM 640 N N . LEU A 1 82 ? 9.255 -0.936 2.818 1.00 91.56 82 LEU A N 1
ATOM 641 C CA . LEU A 1 82 ? 9.875 -2.067 2.120 1.00 91.56 82 LEU A CA 1
ATOM 642 C C . LEU A 1 82 ? 8.847 -3.160 1.798 1.00 91.56 82 LEU A C 1
ATOM 644 O O . LEU A 1 82 ? 8.715 -3.551 0.642 1.00 91.56 82 LEU A O 1
ATOM 648 N N . LEU A 1 83 ? 8.100 -3.630 2.801 1.00 91.06 83 LEU A N 1
ATOM 649 C CA . LEU A 1 83 ? 7.135 -4.713 2.608 1.00 91.06 83 LEU A CA 1
ATOM 650 C C . LEU A 1 83 ? 5.940 -4.250 1.774 1.00 91.06 83 LEU A C 1
ATOM 652 O O . LEU A 1 83 ? 5.480 -4.983 0.907 1.00 91.06 83 LEU A O 1
ATOM 656 N N . ASP A 1 84 ? 5.483 -3.018 1.978 1.00 92.12 84 ASP A N 1
ATOM 657 C CA . ASP A 1 84 ? 4.417 -2.425 1.175 1.00 92.12 84 ASP A CA 1
ATOM 658 C C . ASP A 1 84 ? 4.744 -2.431 -0.319 1.00 92.12 84 ASP A C 1
ATOM 660 O O . ASP A 1 84 ? 3.915 -2.868 -1.117 1.00 92.12 84 ASP A O 1
ATOM 664 N N . GLY A 1 85 ? 5.950 -1.986 -0.693 1.00 94.38 85 GLY A N 1
ATOM 665 C CA . GLY A 1 85 ? 6.385 -2.007 -2.086 1.00 94.38 85 GLY A CA 1
ATOM 666 C C . GLY A 1 85 ? 6.498 -3.428 -2.630 1.00 94.38 85 GLY A C 1
ATOM 667 O O . GLY A 1 85 ? 6.007 -3.688 -3.723 1.00 94.38 85 GLY A O 1
ATOM 668 N N . ARG A 1 86 ? 7.001 -4.396 -1.848 1.00 94.69 86 ARG A N 1
ATOM 669 C CA . ARG A 1 86 ? 7.041 -5.799 -2.294 1.00 94.69 86 ARG A CA 1
ATOM 670 C C . ARG A 1 86 ? 5.646 -6.395 -2.489 1.00 94.69 86 ARG A C 1
ATOM 672 O O . ARG A 1 86 ? 5.429 -7.117 -3.460 1.00 94.69 86 ARG A O 1
ATOM 679 N N . LEU A 1 87 ? 4.699 -6.122 -1.589 1.00 93.06 87 LEU A N 1
ATOM 680 C CA . LEU A 1 87 ? 3.312 -6.584 -1.722 1.00 93.06 87 LEU A CA 1
ATOM 681 C C . LEU A 1 87 ? 2.622 -5.945 -2.932 1.00 93.06 8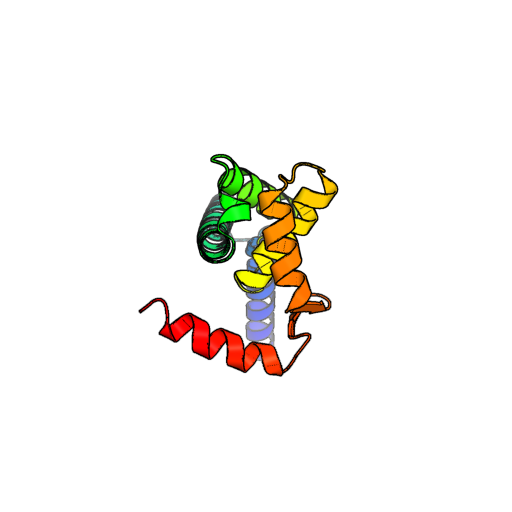7 LEU A C 1
ATOM 683 O O . LEU A 1 87 ? 1.902 -6.635 -3.653 1.00 93.06 87 LEU A O 1
ATOM 687 N N . PHE A 1 88 ? 2.883 -4.662 -3.186 1.00 94.62 88 PHE A N 1
ATOM 688 C CA . PHE A 1 88 ? 2.415 -3.982 -4.389 1.00 94.62 88 PHE A CA 1
ATOM 689 C C . PHE A 1 88 ? 3.046 -4.562 -5.662 1.00 94.62 88 PHE A C 1
ATOM 691 O O . PHE A 1 88 ? 2.330 -4.844 -6.617 1.00 94.62 88 PHE A O 1
ATOM 698 N N . ALA A 1 89 ? 4.346 -4.861 -5.655 1.00 95.25 89 ALA A N 1
ATOM 699 C CA . ALA A 1 89 ? 5.003 -5.569 -6.748 1.00 95.25 89 ALA A CA 1
ATOM 700 C C . ALA A 1 89 ? 4.332 -6.924 -7.032 1.00 95.25 89 ALA A C 1
ATOM 702 O O . ALA A 1 89 ? 4.014 -7.200 -8.181 1.00 95.25 89 ALA A O 1
ATOM 703 N N . ARG A 1 90 ? 3.989 -7.723 -6.005 1.00 93.81 90 ARG A N 1
ATOM 704 C CA . ARG A 1 90 ? 3.224 -8.981 -6.193 1.00 93.81 90 ARG A CA 1
ATOM 705 C C . ARG A 1 90 ? 1.852 -8.761 -6.822 1.00 93.81 90 ARG A C 1
ATOM 707 O O . ARG A 1 90 ? 1.337 -9.650 -7.495 1.00 93.81 90 ARG A O 1
ATOM 714 N N . TYR A 1 91 ? 1.221 -7.621 -6.553 1.00 93.75 91 TYR A N 1
ATOM 715 C CA . TYR A 1 91 ? -0.024 -7.246 -7.213 1.00 93.75 91 TYR A CA 1
ATOM 716 C C . TYR A 1 91 ? 0.224 -6.959 -8.701 1.00 93.75 91 TYR A C 1
ATOM 718 O O . TYR A 1 91 ? -0.448 -7.553 -9.535 1.00 93.75 91 TYR A O 1
ATOM 726 N N . LEU A 1 92 ? 1.239 -6.162 -9.044 1.00 94.50 92 LEU A N 1
ATOM 727 C CA . LEU A 1 92 ? 1.589 -5.861 -10.439 1.00 94.50 92 LEU A CA 1
ATOM 728 C C . LEU A 1 92 ? 2.090 -7.086 -11.230 1.00 94.50 92 LEU A C 1
ATOM 730 O O . LEU A 1 92 ? 1.773 -7.211 -12.411 1.00 94.50 92 LEU A O 1
ATOM 734 N N . GLU A 1 93 ? 2.812 -8.015 -10.589 1.00 94.50 93 GLU A N 1
ATOM 735 C CA . GLU A 1 93 ? 3.212 -9.313 -11.164 1.00 94.50 93 GLU A CA 1
ATOM 736 C C . GLU A 1 93 ? 1.985 -10.106 -11.636 1.00 94.50 93 GLU A C 1
ATOM 738 O O . GLU A 1 93 ? 1.973 -10.639 -12.745 1.00 94.50 93 GLU A O 1
ATOM 743 N N . LYS A 1 94 ? 0.929 -10.160 -10.810 1.00 93.88 94 LYS A N 1
ATOM 744 C CA . LYS A 1 94 ? -0.320 -10.867 -11.139 1.00 93.88 94 LYS A CA 1
ATOM 745 C C . LYS A 1 94 ? -1.074 -10.216 -12.292 1.00 93.88 94 LYS A C 1
ATOM 747 O O . LYS A 1 94 ? -1.648 -10.930 -13.106 1.00 93.88 94 LYS A O 1
ATOM 752 N N . GLU A 1 95 ? -1.037 -8.891 -12.367 1.00 92.00 95 GLU A N 1
ATOM 753 C CA . GLU A 1 95 ? -1.618 -8.122 -13.473 1.00 92.00 95 GLU A CA 1
ATOM 754 C C . GLU A 1 95 ? -0.736 -8.157 -14.740 1.00 92.00 95 GLU A C 1
ATOM 756 O O . GLU A 1 95 ? -1.183 -7.738 -15.801 1.00 92.00 95 GLU A O 1
ATOM 761 N N . ARG A 1 96 ? 0.498 -8.685 -14.655 1.00 92.75 96 ARG A N 1
ATOM 762 C CA . ARG A 1 96 ? 1.478 -8.790 -15.755 1.00 92.75 96 ARG A CA 1
ATOM 763 C C . ARG A 1 96 ? 1.848 -7.444 -16.393 1.00 92.75 96 ARG A C 1
ATOM 765 O O . ARG A 1 96 ? 2.031 -7.354 -17.602 1.00 92.75 96 ARG A O 1
ATOM 772 N N . VAL A 1 97 ? 1.990 -6.403 -15.571 1.00 93.62 97 VAL A N 1
ATOM 773 C CA . VAL A 1 97 ? 2.265 -5.021 -16.025 1.00 93.62 97 VAL A CA 1
ATOM 774 C C . VAL A 1 97 ? 3.635 -4.484 -15.599 1.00 93.62 97 VAL A C 1
ATOM 776 O O . VAL A 1 97 ? 3.848 -3.274 -15.626 1.00 93.62 97 VAL A O 1
ATOM 779 N N . LEU A 1 98 ? 4.550 -5.356 -15.163 1.00 94.56 98 LEU A N 1
ATOM 780 C CA . LEU A 1 98 ? 5.886 -4.946 -14.724 1.00 94.56 98 LEU A CA 1
ATOM 7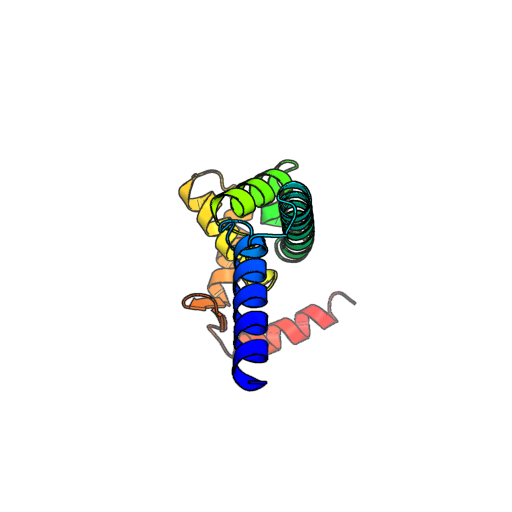81 C C . LEU A 1 98 ? 6.847 -4.740 -15.897 1.00 94.56 98 LEU A C 1
ATOM 783 O O . LEU A 1 98 ? 6.920 -5.571 -16.803 1.00 94.56 98 LEU A O 1
ATOM 787 N N . THR A 1 99 ? 7.646 -3.678 -15.824 1.00 95.12 99 THR A N 1
ATOM 788 C CA . THR A 1 99 ? 8.776 -3.441 -16.730 1.00 95.12 99 THR A CA 1
ATOM 789 C C . THR A 1 99 ? 10.017 -4.229 -16.296 1.00 95.12 99 THR A C 1
ATOM 791 O O . THR A 1 99 ? 10.115 -4.709 -15.164 1.00 95.12 99 THR A O 1
ATOM 794 N N . ALA A 1 100 ? 11.014 -4.336 -17.180 1.00 94.50 100 ALA A N 1
ATOM 795 C CA . ALA A 1 100 ? 12.273 -5.014 -16.864 1.00 94.50 100 ALA A CA 1
ATOM 796 C C . ALA A 1 100 ? 13.016 -4.367 -15.678 1.00 94.50 100 ALA A C 1
ATOM 798 O O . ALA A 1 100 ? 13.554 -5.074 -14.827 1.00 94.50 100 ALA A O 1
ATOM 799 N N . GLU A 1 101 ? 13.011 -3.036 -15.580 1.00 94.56 101 GLU A N 1
ATOM 800 C CA . GLU A 1 101 ? 13.655 -2.301 -14.481 1.00 94.56 101 GLU A CA 1
ATOM 801 C C . GLU A 1 101 ? 12.981 -2.584 -13.135 1.00 94.56 101 GLU A C 1
ATOM 803 O O . GLU A 1 101 ? 13.654 -2.823 -12.129 1.00 94.56 101 GLU A O 1
ATOM 808 N N . GLN A 1 102 ? 11.647 -2.643 -13.130 1.00 96.12 102 GLN A N 1
ATOM 809 C CA . GLN A 1 102 ? 10.863 -2.988 -11.946 1.00 96.12 102 GLN A CA 1
ATOM 810 C C . GLN A 1 102 ? 11.165 -4.422 -11.495 1.00 96.12 102 GLN A C 1
ATOM 812 O O . GLN A 1 102 ? 11.395 -4.666 -10.310 1.00 96.12 102 GLN A O 1
ATOM 817 N N . VAL A 1 103 ? 11.255 -5.366 -12.440 1.00 96.44 103 VAL A N 1
ATOM 818 C CA . VAL A 1 103 ? 11.644 -6.758 -12.157 1.00 96.44 103 VAL A CA 1
ATOM 819 C C . VAL A 1 103 ? 13.053 -6.838 -11.560 1.00 96.44 103 VAL A C 1
ATOM 821 O O . VAL A 1 103 ? 13.263 -7.576 -10.596 1.00 96.44 103 VAL A O 1
ATOM 824 N N . GLN A 1 104 ? 14.017 -6.062 -12.065 1.00 96.06 104 GLN A N 1
ATOM 825 C CA . GLN A 1 104 ? 15.377 -6.041 -11.513 1.00 96.06 104 GLN A CA 1
ATOM 826 C C . GLN A 1 104 ? 15.424 -5.510 -10.075 1.00 96.06 104 GLN A C 1
ATOM 828 O O . GLN A 1 104 ? 16.119 -6.083 -9.232 1.00 96.06 104 GLN A O 1
ATOM 833 N N . GLU A 1 105 ? 14.695 -4.435 -9.769 1.00 96.44 105 GLU A N 1
ATOM 834 C CA . GLU A 1 105 ? 14.602 -3.905 -8.403 1.00 96.44 105 GLU A CA 1
ATOM 835 C C . GLU A 1 105 ? 13.999 -4.940 -7.439 1.00 96.44 105 GLU A C 1
ATOM 837 O O . GLU A 1 105 ? 14.547 -5.173 -6.356 1.00 96.44 105 GLU A O 1
ATOM 842 N N . ILE A 1 106 ? 12.935 -5.631 -7.863 1.00 96.12 106 ILE A N 1
ATOM 843 C CA . ILE A 1 106 ? 12.312 -6.721 -7.098 1.00 96.12 106 ILE A CA 1
ATOM 844 C C . ILE A 1 106 ? 13.301 -7.866 -6.865 1.00 96.12 106 ILE A C 1
ATOM 846 O O . ILE A 1 106 ? 13.421 -8.341 -5.735 1.00 96.12 106 ILE A O 1
ATOM 850 N N . ALA A 1 107 ? 14.054 -8.278 -7.886 1.00 94.62 107 ALA A N 1
ATOM 851 C CA . ALA A 1 107 ? 15.041 -9.348 -7.760 1.00 94.62 107 ALA A CA 1
ATOM 852 C C . ALA A 1 107 ? 16.160 -8.998 -6.762 1.00 94.62 107 ALA A C 1
ATOM 854 O O . ALA A 1 107 ? 16.529 -9.828 -5.930 1.00 94.62 107 ALA A O 1
ATOM 855 N N . ARG A 1 108 ? 16.663 -7.753 -6.780 1.00 92.69 108 ARG A N 1
ATOM 856 C CA . ARG A 1 108 ? 17.650 -7.269 -5.793 1.00 92.69 108 ARG A CA 1
ATOM 857 C C . ARG A 1 108 ? 17.090 -7.304 -4.375 1.00 92.69 108 ARG A C 1
ATOM 859 O O . ARG A 1 108 ? 17.797 -7.675 -3.441 1.00 92.69 108 ARG A O 1
ATOM 866 N N . PHE A 1 109 ? 15.823 -6.933 -4.204 1.00 92.88 109 PHE A N 1
ATOM 867 C CA . PHE A 1 109 ? 15.156 -7.053 -2.915 1.00 92.88 109 PHE A CA 1
ATOM 868 C C . PHE A 1 109 ? 15.040 -8.519 -2.472 1.00 92.88 109 PHE A C 1
ATOM 870 O O . PHE A 1 109 ? 15.432 -8.842 -1.352 1.00 92.88 109 PHE A O 1
ATOM 877 N N . ASP A 1 110 ? 14.556 -9.412 -3.338 1.00 91.88 110 ASP A N 1
ATOM 878 C CA . ASP A 1 110 ? 14.324 -10.825 -3.009 1.00 91.88 110 ASP A CA 1
ATOM 879 C C . ASP A 1 110 ? 15.633 -11.608 -2.764 1.00 91.88 110 ASP A C 1
ATOM 881 O O . ASP A 1 110 ? 15.612 -12.643 -2.092 1.00 91.88 110 ASP A O 1
ATOM 885 N N . ALA A 1 111 ? 16.781 -11.107 -3.236 1.00 90.50 111 ALA A N 1
ATOM 886 C CA . ALA A 1 111 ? 18.102 -11.638 -2.891 1.00 90.50 111 ALA A CA 1
ATOM 887 C C . ALA A 1 111 ? 18.463 -11.406 -1.410 1.00 90.50 111 ALA A C 1
ATOM 889 O O . ALA A 1 111 ? 19.025 -12.288 -0.758 1.00 90.50 111 ALA A O 1
ATOM 890 N N . SER A 1 112 ? 18.097 -10.245 -0.861 1.00 86.44 112 SER A N 1
ATOM 891 C CA . SER A 1 112 ? 18.413 -9.859 0.522 1.00 86.44 112 SER A CA 1
ATOM 892 C C . SER A 1 112 ? 17.299 -10.167 1.522 1.00 86.44 112 SER A C 1
ATOM 894 O O . SER A 1 112 ? 17.562 -10.347 2.715 1.00 86.44 112 SER A O 1
ATOM 896 N N . TYR A 1 113 ? 16.049 -10.213 1.063 1.00 87.31 113 TYR A N 1
ATOM 897 C CA . TYR A 1 113 ? 14.864 -10.306 1.909 1.00 87.31 113 TYR A CA 1
ATOM 898 C C . TYR A 1 113 ? 14.029 -11.540 1.588 1.00 87.31 113 TYR A C 1
ATOM 900 O O . TYR A 1 113 ? 13.993 -12.064 0.477 1.00 87.31 113 TYR A O 1
ATOM 908 N N . MET A 1 114 ? 13.322 -12.008 2.604 1.00 86.81 114 MET A N 1
ATOM 909 C CA . MET A 1 114 ? 12.276 -13.004 2.491 1.00 86.81 114 MET A CA 1
ATOM 910 C C . MET A 1 114 ? 11.019 -12.450 3.148 1.00 86.81 114 MET A C 1
ATOM 912 O O . MET A 1 114 ? 11.051 -11.990 4.291 1.00 86.81 114 MET A O 1
ATOM 916 N N . VAL A 1 115 ? 9.908 -12.497 2.418 1.00 86.50 115 VAL A N 1
ATOM 917 C CA . VAL A 1 115 ? 8.590 -12.177 2.965 1.00 86.50 115 VAL A CA 1
ATOM 918 C C . VAL A 1 115 ? 8.019 -13.439 3.605 1.00 86.50 115 VAL A C 1
ATOM 920 O O . VAL A 1 115 ? 7.784 -14.423 2.906 1.00 86.50 115 VAL A O 1
ATOM 923 N N . GLN A 1 116 ? 7.765 -13.408 4.913 1.00 83.69 116 GLN A N 1
ATOM 924 C CA . GLN A 1 116 ? 7.102 -14.491 5.644 1.00 83.69 116 GLN A CA 1
ATOM 925 C C . GLN A 1 116 ? 5.791 -13.963 6.229 1.00 83.69 116 GLN A C 1
ATOM 927 O O . GLN A 1 116 ? 5.779 -13.209 7.199 1.00 83.69 116 GLN A O 1
ATOM 932 N N . GLY A 1 117 ? 4.664 -14.312 5.605 1.00 80.81 117 GLY A N 1
ATOM 933 C CA . GLY A 1 117 ? 3.365 -13.745 5.971 1.00 80.81 117 GLY A CA 1
ATOM 934 C C . GLY A 1 117 ? 3.345 -12.219 5.809 1.00 80.81 117 GLY A C 1
ATOM 935 O O . GLY A 1 117 ? 3.413 -11.717 4.688 1.00 80.81 117 GLY A O 1
ATOM 936 N N . LYS A 1 118 ? 3.244 -11.492 6.931 1.00 74.31 118 LYS A N 1
ATOM 937 C CA . LYS A 1 118 ? 3.267 -10.016 6.998 1.00 74.31 118 LYS A CA 1
ATOM 938 C C . LYS A 1 118 ? 4.584 -9.452 7.544 1.00 74.31 118 LYS A C 1
ATOM 940 O O . LYS A 1 118 ? 4.633 -8.287 7.927 1.00 74.31 118 LYS A O 1
ATOM 945 N N . GLU A 1 119 ? 5.636 -10.262 7.589 1.00 81.50 119 GLU A N 1
ATOM 946 C CA . GLU A 1 119 ? 6.942 -9.870 8.110 1.00 81.50 119 GLU A CA 1
ATOM 947 C C . GLU A 1 119 ? 8.028 -9.940 7.037 1.00 81.50 119 GLU A C 1
ATOM 949 O O . GLU A 1 119 ? 7.959 -10.731 6.091 1.00 81.50 119 GLU A O 1
ATOM 954 N N . LEU A 1 120 ? 9.061 -9.114 7.217 1.00 84.44 120 LEU A N 1
ATOM 955 C CA . LEU A 1 120 ? 10.301 -9.181 6.454 1.00 84.44 120 LEU A CA 1
ATOM 956 C C . LEU A 1 120 ? 11.401 -9.805 7.292 1.00 84.44 120 LEU A C 1
ATOM 958 O O . LEU A 1 120 ? 11.704 -9.337 8.388 1.00 84.44 120 LEU A O 1
ATOM 962 N N . ARG A 1 121 ? 12.061 -10.807 6.720 1.00 85.06 121 ARG A N 1
ATOM 963 C CA . ARG A 1 121 ? 13.283 -11.391 7.264 1.00 85.06 121 ARG A CA 1
ATOM 964 C C . ARG A 1 121 ? 14.435 -11.158 6.303 1.00 85.06 121 ARG A C 1
ATOM 966 O O . ARG A 1 121 ? 14.253 -11.170 5.090 1.00 85.06 121 ARG A O 1
ATOM 973 N N . LEU A 1 122 ? 15.624 -10.933 6.849 1.00 81.00 122 LEU A N 1
ATOM 974 C CA . LEU A 1 122 ? 16.854 -10.930 6.062 1.00 81.00 122 LEU A CA 1
ATOM 975 C C . LEU A 1 122 ? 17.205 -12.373 5.703 1.00 81.00 122 LEU A C 1
ATOM 977 O O . LEU A 1 122 ? 17.208 -13.224 6.593 1.00 81.00 122 LEU A O 1
ATOM 981 N N . ARG A 1 123 ? 17.531 -12.639 4.435 1.00 75.12 123 ARG A N 1
ATOM 982 C CA . ARG A 1 123 ? 18.045 -13.952 4.021 1.00 75.12 123 ARG A CA 1
ATOM 983 C C . ARG A 1 123 ? 19.447 -14.198 4.571 1.00 75.12 123 ARG A C 1
ATOM 985 O O . ARG A 1 123 ? 19.706 -15.278 5.083 1.00 75.12 123 ARG A O 1
ATOM 992 N N . ASN A 1 124 ? 20.314 -13.183 4.548 1.00 65.38 124 ASN A N 1
ATOM 993 C CA . ASN A 1 124 ? 21.712 -13.303 4.967 1.00 65.38 124 ASN A CA 1
ATOM 994 C C . ASN A 1 124 ? 22.078 -12.267 6.044 1.00 65.38 124 ASN A C 1
ATOM 996 O O . ASN A 1 124 ? 21.801 -11.076 5.903 1.00 65.38 124 ASN A O 1
ATOM 1000 N N . ARG A 1 125 ? 22.759 -12.693 7.124 1.00 54.41 125 ARG A N 1
ATOM 1001 C CA . ARG A 1 125 ? 23.282 -11.775 8.166 1.00 54.41 125 ARG A CA 1
ATOM 1002 C C . ARG A 1 125 ? 24.331 -10.789 7.615 1.00 54.41 125 ARG A C 1
ATOM 1004 O O . ARG A 1 125 ? 24.433 -9.683 8.142 1.00 54.41 125 ARG A O 1
ATOM 1011 N N . ALA A 1 126 ? 25.053 -11.155 6.551 1.00 54.28 126 ALA A N 1
ATOM 1012 C CA . ALA A 1 126 ? 26.088 -10.335 5.910 1.00 54.28 126 ALA A CA 1
ATOM 1013 C C . ALA A 1 126 ? 25.544 -9.055 5.233 1.00 54.28 126 ALA A C 1
ATOM 1015 O O . ALA A 1 126 ? 26.222 -8.028 5.224 1.00 54.28 126 ALA A O 1
ATOM 1016 N N . ASP A 1 127 ? 24.281 -9.047 4.788 1.00 54.28 127 ASP A N 1
ATOM 1017 C CA . ASP A 1 127 ? 23.647 -7.866 4.171 1.00 54.28 127 ASP A CA 1
ATOM 1018 C C . ASP A 1 127 ? 23.441 -6.703 5.148 1.00 54.28 127 ASP A C 1
ATOM 1020 O O . ASP A 1 127 ? 23.316 -5.539 4.750 1.00 54.28 127 ASP A O 1
ATOM 1024 N N . ARG A 1 128 ? 23.454 -6.994 6.455 1.00 54.34 128 ARG A N 1
ATOM 1025 C CA . ARG A 1 128 ? 23.429 -5.969 7.503 1.00 54.34 128 ARG A CA 1
ATOM 1026 C C . ARG A 1 128 ? 24.671 -5.073 7.427 1.00 54.34 128 ARG A C 1
ATOM 1028 O O . ARG A 1 128 ? 24.561 -3.867 7.641 1.00 54.34 128 ARG A O 1
ATOM 1035 N N . LEU A 1 129 ? 25.825 -5.648 7.077 1.00 54.22 129 LEU A N 1
ATOM 1036 C CA . LEU A 1 129 ? 27.092 -4.929 6.941 1.00 54.22 129 LEU A CA 1
ATOM 1037 C C . LEU A 1 129 ? 27.141 -4.140 5.626 1.00 54.22 129 LEU A C 1
ATOM 1039 O O . LEU A 1 129 ? 27.473 -2.953 5.654 1.00 54.22 129 LEU A O 1
ATOM 1043 N N . PHE A 1 130 ? 26.682 -4.731 4.517 1.00 52.69 130 PHE A N 1
ATOM 1044 C CA . PHE A 1 130 ? 26.631 -4.071 3.203 1.00 52.69 130 PHE A CA 1
ATOM 1045 C C . PHE A 1 130 ? 25.761 -2.799 3.214 1.00 52.69 130 PHE A C 1
ATOM 1047 O O . PHE A 1 130 ? 26.135 -1.760 2.670 1.00 52.69 130 PHE A O 1
ATOM 1054 N N . ARG A 1 131 ? 24.638 -2.813 3.947 1.00 54.06 131 ARG A N 1
ATOM 1055 C CA . ARG A 1 131 ? 23.780 -1.624 4.117 1.00 54.06 131 ARG A CA 1
ATOM 1056 C C . ARG A 1 131 ? 24.387 -0.527 4.990 1.00 54.06 131 ARG A C 1
ATOM 1058 O O . ARG A 1 131 ? 24.071 0.645 4.790 1.00 54.06 131 ARG A O 1
ATOM 1065 N N . SER A 1 132 ? 25.252 -0.876 5.943 1.00 52.09 132 SER A N 1
ATOM 1066 C CA . SER A 1 132 ? 25.977 0.124 6.739 1.00 52.09 132 SER A CA 1
ATOM 1067 C C . SER A 1 132 ? 27.098 0.805 5.941 1.00 52.09 132 SER A C 1
ATOM 1069 O O . SER A 1 132 ? 27.460 1.942 6.246 1.00 52.09 132 SER A O 1
ATOM 1071 N N . ALA A 1 133 ? 27.619 0.128 4.913 1.00 47.59 133 ALA A N 1
ATOM 1072 C CA . ALA A 1 133 ? 28.583 0.677 3.964 1.00 47.59 133 ALA A CA 1
ATOM 1073 C C . ALA A 1 133 ? 27.904 1.578 2.916 1.00 47.59 133 ALA A C 1
ATOM 1075 O O . ALA A 1 133 ? 28.334 2.710 2.721 1.00 47.59 133 ALA A O 1
ATOM 1076 N N . LEU A 1 134 ? 26.777 1.152 2.331 1.00 45.62 134 LEU A N 1
ATOM 1077 C CA . LEU A 1 134 ? 26.036 1.964 1.352 1.00 45.62 134 LEU A CA 1
ATOM 1078 C C . LEU A 1 134 ? 25.528 3.298 1.925 1.00 45.62 134 LEU A C 1
ATOM 1080 O O . LEU A 1 134 ? 25.618 4.317 1.253 1.00 45.62 134 LEU A O 1
ATOM 1084 N N . ARG A 1 135 ? 25.084 3.334 3.191 1.00 50.59 135 ARG A N 1
ATOM 1085 C CA . ARG A 1 135 ? 24.694 4.594 3.864 1.00 50.59 135 ARG A CA 1
ATOM 1086 C C . ARG A 1 135 ? 25.850 5.577 4.081 1.00 50.59 135 ARG A C 1
ATOM 1088 O O . ARG A 1 135 ? 25.583 6.747 4.335 1.00 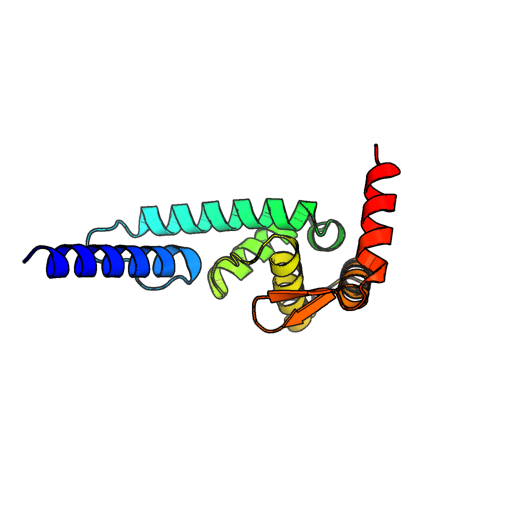50.59 135 ARG A O 1
ATOM 1095 N N . ARG A 1 136 ? 27.103 5.111 4.045 1.00 44.94 136 ARG A N 1
ATOM 1096 C CA . ARG A 1 136 ? 28.303 5.951 4.191 1.00 44.94 136 ARG A CA 1
ATOM 1097 C C . ARG A 1 136 ? 28.813 6.501 2.860 1.00 44.94 136 ARG A C 1
ATOM 1099 O O . ARG A 1 136 ? 29.509 7.501 2.879 1.00 44.94 136 ARG A O 1
ATOM 1106 N N . LEU A 1 137 ? 28.456 5.873 1.741 1.00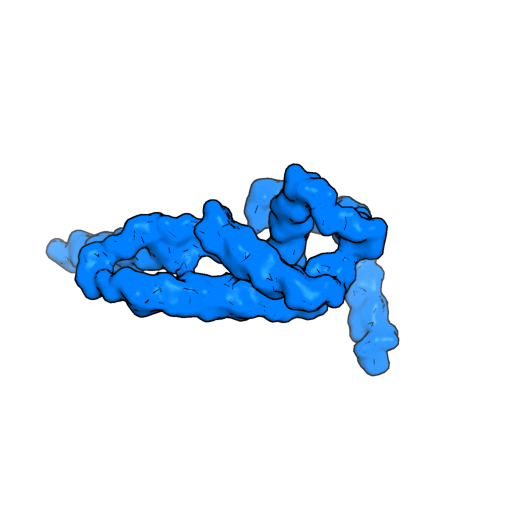 42.72 137 LEU A N 1
ATOM 1107 C CA . LEU A 1 137 ? 28.884 6.286 0.399 1.00 42.72 137 LEU A CA 1
ATOM 1108 C C . LEU A 1 137 ? 27.918 7.270 -0.274 1.00 42.72 137 LEU A C 1
ATOM 1110 O O . LEU A 1 137 ? 28.262 7.876 -1.278 1.00 42.72 137 LEU A O 1
ATOM 1114 N N . THR A 1 138 ? 26.713 7.435 0.272 1.00 42.25 138 THR A N 1
ATOM 1115 C CA . THR A 1 138 ? 25.703 8.388 -0.213 1.00 42.25 138 THR A CA 1
ATOM 1116 C C . THR A 1 138 ? 25.539 9.581 0.737 1.00 42.25 138 THR A C 1
ATOM 1118 O O . THR A 1 138 ? 24.423 10.074 0.907 1.00 42.25 138 THR A O 1
ATOM 1121 N N . ARG A 1 139 ? 26.612 9.981 1.429 1.00 41.41 139 ARG A N 1
ATOM 1122 C CA . ARG A 1 139 ? 26.659 11.152 2.311 1.00 41.41 139 ARG A CA 1
ATOM 1123 C C . ARG A 1 139 ? 27.716 12.130 1.837 1.00 41.41 139 ARG A C 1
ATOM 1125 O O . ARG A 1 139 ? 28.776 11.638 1.400 1.00 41.41 139 ARG A O 1
#

Foldseek 3Di:
DVVVVVVVVVVLVVQLVCCLFFVPDHPPPDDPVVSVVSNLVLQLVLLVQLCVVQVQCVVDPCSSVLSSVVCVVGGQQPLGSLLSNLVSLVVCVVVVNDDPSSVVSNVVSVQQWDDDPSHIDGPDPCVVVVVVVVVVVVD

Sequence (139 aa):
MLENKEQIIKEKQARLVRALLKGEETPKGFDDSAIDAARQTLARKRSRAAARTWPALFADSNSHERFEAYCRKRGAPVTGALLDGRLFARYLEKERVLTAEQVQEIARFDASYMVQGKELRLRNRADRLFRSALRRLTR

Secondary structure (DSSP, 8-state):
-HHHHHHHHHHHHHHHHHHHHH-PPPPTTS-HHHHHHHHHHHHHHHHHHHHHH-TTTT-STTHHHHHHHHHHHH----S-HHHHHHHHHHHHHHHT---HHHHHHHHHHHHHEEEETTEEEES-TTHHHHHHHHHHH--

pLDDT: mean 85.86, std 14.29, range [41.41, 97.38]

Radius of gyration: 18.42 Å; chains: 1; bounding box: 51×26×52 Å